Protein AF-A0A497SIS1-F1 (afdb_monomer_lite)

Radius of gyration: 21.45 Å; chains: 1; bounding box: 79×30×39 Å

Structure (mmCIF, N/CA/C/O backbone):
data_AF-A0A497SIS1-F1
#
_entry.id   AF-A0A497SIS1-F1
#
loop_
_atom_site.group_PDB
_atom_site.id
_atom_site.type_symbol
_atom_site.label_atom_id
_atom_site.label_alt_id
_atom_site.label_comp_id
_atom_site.label_asym_id
_atom_site.label_entity_id
_atom_site.label_seq_id
_atom_site.pdbx_PDB_ins_code
_atom_site.Cartn_x
_atom_site.Cartn_y
_atom_site.Cartn_z
_atom_site.occupancy
_atom_site.B_iso_or_equiv
_atom_site.auth_seq_id
_atom_site.auth_comp_id
_atom_site.auth_asym_id
_atom_site.auth_atom_id
_atom_site.pdbx_PDB_model_num
ATOM 1 N N . MET A 1 1 ? -6.481 -6.861 26.900 1.00 57.03 1 MET A N 1
ATOM 2 C CA . MET A 1 1 ? -5.282 -6.382 26.175 1.00 57.03 1 MET A CA 1
ATOM 3 C C . MET A 1 1 ? -5.583 -5.001 25.619 1.00 57.03 1 MET A C 1
ATOM 5 O O . MET A 1 1 ? -6.682 -4.849 25.091 1.00 57.03 1 MET A O 1
ATOM 9 N N . PRO A 1 2 ? -4.686 -4.013 25.767 1.00 58.38 2 PRO A N 1
ATOM 10 C CA . PRO A 1 2 ? -4.895 -2.688 25.192 1.00 58.38 2 PRO A CA 1
ATOM 11 C C . PRO A 1 2 ? -4.953 -2.780 23.661 1.00 58.38 2 PRO A C 1
ATOM 13 O O . PRO A 1 2 ? -4.150 -3.482 23.048 1.00 58.38 2 PRO A O 1
ATOM 16 N N . LEU A 1 3 ? -5.937 -2.105 23.066 1.00 70.81 3 LEU A N 1
ATOM 17 C CA . LEU A 1 3 ? -6.076 -1.963 21.621 1.00 70.81 3 LEU A CA 1
ATOM 18 C C . LEU A 1 3 ? -5.189 -0.798 21.174 1.00 70.81 3 LEU A C 1
ATOM 20 O O . LEU A 1 3 ? -5.267 0.290 21.743 1.00 70.81 3 LEU A O 1
ATOM 24 N N . TYR A 1 4 ? -4.348 -1.015 20.169 1.00 77.62 4 TYR A N 1
ATOM 25 C CA . TYR A 1 4 ? -3.664 0.072 19.491 1.00 77.62 4 TYR A CA 1
ATOM 26 C C . TYR A 1 4 ? -4.664 0.848 18.640 1.00 77.62 4 TYR A C 1
ATOM 28 O O . TYR A 1 4 ? -5.379 0.275 17.816 1.00 77.62 4 TYR A O 1
ATOM 36 N N . ILE A 1 5 ? -4.686 2.157 18.848 1.00 81.69 5 ILE A N 1
ATOM 37 C CA . ILE A 1 5 ? -5.508 3.100 18.100 1.00 81.69 5 ILE A CA 1
ATOM 38 C C . ILE A 1 5 ? -4.542 4.121 17.505 1.00 81.69 5 ILE A C 1
ATOM 40 O O . ILE A 1 5 ? -3.757 4.740 18.229 1.00 81.69 5 ILE A O 1
ATOM 44 N N . LEU A 1 6 ? -4.576 4.282 16.184 1.00 84.00 6 LEU A N 1
ATOM 45 C CA . LEU A 1 6 ? -3.836 5.330 15.498 1.00 84.00 6 LEU A CA 1
ATOM 46 C C . LEU A 1 6 ? -4.294 6.688 16.028 1.00 84.00 6 LEU A C 1
ATOM 48 O O . LEU A 1 6 ? -5.481 6.951 16.209 1.00 84.00 6 LEU A O 1
ATOM 52 N N . ASN A 1 7 ? -3.341 7.590 16.231 1.00 91.50 7 ASN A N 1
ATOM 53 C CA . ASN A 1 7 ? -3.658 8.964 16.593 1.00 91.50 7 ASN A CA 1
ATOM 54 C C . ASN A 1 7 ? -4.516 9.630 15.494 1.00 91.50 7 ASN A C 1
ATOM 56 O O . ASN A 1 7 ? -4.227 9.473 14.306 1.00 91.50 7 ASN A O 1
ATOM 60 N N . GLU A 1 8 ? -5.517 10.431 15.870 1.00 90.88 8 GLU A N 1
ATOM 61 C CA . GLU A 1 8 ? -6.417 11.103 14.915 1.00 90.88 8 GLU A CA 1
ATOM 62 C C . GLU A 1 8 ? -5.698 11.996 13.891 1.00 90.88 8 GLU A C 1
ATOM 64 O O . GLU A 1 8 ? -6.135 12.095 12.742 1.00 90.88 8 GLU A O 1
ATOM 69 N N . LYS A 1 9 ? -4.556 12.601 14.243 1.00 92.50 9 LYS A N 1
ATOM 70 C CA . LYS A 1 9 ? -3.734 13.352 13.279 1.00 92.50 9 LYS A CA 1
ATOM 71 C C . LYS A 1 9 ? -3.211 12.446 12.162 1.00 92.50 9 LYS A C 1
ATOM 73 O O . LYS A 1 9 ? -3.227 12.838 10.998 1.00 92.50 9 LYS A O 1
ATOM 78 N N . ILE A 1 10 ? -2.793 11.226 12.507 1.00 91.00 10 ILE A N 1
ATOM 79 C CA . ILE A 1 10 ? -2.317 10.228 11.541 1.00 91.00 10 ILE A CA 1
ATOM 80 C C . ILE A 1 10 ? -3.486 9.746 10.682 1.00 91.00 10 ILE A C 1
ATOM 82 O O . ILE A 1 10 ? -3.363 9.735 9.460 1.00 91.00 10 ILE A O 1
ATOM 86 N N . LYS A 1 11 ? -4.640 9.432 11.290 1.00 92.19 11 LYS A N 1
ATOM 87 C CA . LYS A 1 11 ? -5.844 9.043 10.535 1.00 92.19 11 LYS A CA 1
ATOM 88 C C . LYS A 1 11 ? -6.252 10.114 9.531 1.00 92.19 11 LYS A C 1
ATOM 90 O O . LYS A 1 11 ? -6.522 9.807 8.378 1.00 92.19 11 LYS A O 1
ATOM 95 N N . THR A 1 12 ? -6.241 11.377 9.947 1.00 94.12 12 THR A N 1
ATOM 96 C CA . THR A 1 12 ? -6.551 12.508 9.064 1.00 94.12 12 THR A CA 1
ATOM 97 C C . THR A 1 12 ? -5.574 12.579 7.891 1.00 94.12 12 THR A C 1
ATOM 99 O O . THR A 1 12 ? -6.006 12.699 6.748 1.00 94.12 12 THR A O 1
ATOM 102 N N . GLY A 1 13 ? -4.270 12.432 8.145 1.00 95.00 13 GLY A N 1
ATOM 103 C CA . GLY A 1 13 ? -3.258 12.389 7.087 1.00 95.00 13 GLY A CA 1
ATOM 104 C C . GLY A 1 13 ? -3.459 11.231 6.102 1.00 95.00 13 GLY A C 1
ATOM 105 O O . GLY A 1 13 ? -3.366 11.435 4.893 1.00 95.00 13 GLY A O 1
ATOM 106 N N . LEU A 1 14 ? -3.799 10.038 6.598 1.00 95.31 14 LEU A N 1
ATOM 107 C CA . LEU A 1 14 ? -4.077 8.864 5.765 1.00 95.31 14 LEU A CA 1
ATOM 108 C C . LEU A 1 14 ? -5.328 9.051 4.901 1.00 95.31 14 LEU A C 1
ATOM 110 O O . LEU A 1 14 ? -5.283 8.753 3.710 1.00 95.31 14 LEU A O 1
ATOM 114 N N . ARG A 1 15 ? -6.405 9.621 5.458 1.00 95.31 15 ARG A N 1
ATOM 115 C CA . ARG A 1 15 ? -7.629 9.956 4.708 1.00 95.31 15 ARG A CA 1
ATOM 116 C C . ARG A 1 15 ? -7.350 10.947 3.583 1.00 95.31 15 ARG A C 1
ATOM 118 O O . ARG A 1 15 ? -7.830 10.757 2.469 1.00 95.31 15 ARG A O 1
ATOM 125 N N . LEU A 1 16 ? -6.559 11.986 3.859 1.00 95.81 16 LEU A N 1
ATOM 126 C CA . LEU A 1 16 ? -6.157 12.969 2.849 1.00 95.81 16 LEU A CA 1
ATOM 127 C C . LEU A 1 16 ? -5.334 12.314 1.739 1.00 95.81 16 LEU A C 1
ATOM 129 O O . LEU A 1 16 ? -5.653 12.477 0.565 1.00 95.81 16 LEU A O 1
ATOM 133 N N . LEU A 1 17 ? -4.325 11.516 2.098 1.00 95.06 17 LEU A N 1
ATOM 134 C CA . LEU A 1 17 ? -3.514 10.791 1.122 1.00 95.06 17 LEU A CA 1
ATOM 135 C C . LEU A 1 17 ? -4.365 9.835 0.274 1.00 95.06 17 LEU A C 1
ATOM 137 O O . LEU A 1 17 ? -4.189 9.765 -0.944 1.00 95.06 17 LEU A O 1
ATOM 141 N N . GLN A 1 18 ? -5.309 9.127 0.894 1.00 95.50 18 GLN A N 1
ATOM 142 C CA . GLN A 1 18 ? -6.228 8.226 0.208 1.00 95.50 18 GLN A CA 1
ATOM 143 C C . GLN A 1 18 ? -7.129 8.970 -0.788 1.00 95.50 18 GLN A C 1
ATOM 145 O O . GLN A 1 18 ? -7.297 8.506 -1.922 1.00 95.50 18 GLN A O 1
ATOM 150 N N . ALA A 1 19 ? -7.637 10.144 -0.405 1.00 94.31 19 ALA A N 1
ATOM 151 C CA . ALA A 1 19 ? -8.436 11.005 -1.269 1.00 94.31 19 ALA A CA 1
ATOM 152 C C . ALA A 1 19 ? -7.627 11.572 -2.449 1.00 94.31 19 ALA A C 1
ATOM 154 O O . ALA A 1 19 ? -8.092 11.524 -3.587 1.00 94.31 19 ALA A O 1
ATOM 155 N N . GLU A 1 20 ? -6.404 12.057 -2.219 1.00 95.00 20 GLU A N 1
ATOM 156 C CA . GLU A 1 20 ? -5.528 12.536 -3.300 1.00 95.00 20 GLU A CA 1
ATOM 157 C C . GLU A 1 20 ? -5.145 11.404 -4.261 1.00 95.00 20 GLU A C 1
ATOM 159 O O . GLU A 1 20 ? -5.198 11.560 -5.481 1.00 95.00 20 GLU A O 1
ATOM 164 N N . THR A 1 21 ? -4.865 10.215 -3.727 1.00 93.50 21 THR A N 1
ATOM 165 C CA . THR A 1 21 ? -4.578 9.027 -4.543 1.00 93.50 21 THR A CA 1
ATOM 166 C C . THR A 1 21 ? -5.773 8.656 -5.425 1.00 93.50 21 THR A C 1
ATOM 168 O O . THR A 1 21 ? -5.597 8.324 -6.598 1.00 93.50 21 THR A O 1
ATOM 171 N N . HIS A 1 22 ? -7.000 8.748 -4.902 1.00 91.94 22 HIS A N 1
ATOM 172 C CA . HIS A 1 22 ? -8.209 8.508 -5.690 1.00 91.94 22 HIS A CA 1
ATOM 173 C C . HIS A 1 22 ? -8.329 9.481 -6.873 1.00 91.94 22 HIS A C 1
ATOM 175 O O . HIS A 1 22 ? -8.680 9.054 -7.972 1.00 91.94 22 HIS A O 1
ATOM 181 N N . LYS A 1 23 ? -7.971 10.760 -6.697 1.00 91.62 23 LYS A N 1
ATOM 182 C CA . LYS A 1 23 ? -7.978 11.749 -7.791 1.00 91.62 23 LYS A CA 1
ATOM 183 C C . LYS A 1 23 ? -6.964 11.410 -8.886 1.00 91.62 23 LYS A C 1
ATOM 185 O O . LYS A 1 23 ? -7.287 11.530 -10.066 1.00 91.62 23 LYS A O 1
ATOM 190 N N . ILE A 1 24 ? -5.761 10.980 -8.499 1.00 88.62 24 ILE A N 1
ATOM 191 C CA . ILE A 1 24 ? -4.659 10.682 -9.429 1.00 88.62 24 ILE A CA 1
ATOM 192 C C . ILE A 1 24 ? -4.951 9.419 -10.244 1.00 88.62 24 ILE A C 1
ATOM 194 O O . ILE A 1 24 ? -4.877 9.433 -11.471 1.00 88.62 24 ILE A O 1
ATOM 198 N N . TYR A 1 25 ? -5.288 8.320 -9.571 1.00 85.88 25 TYR A N 1
ATOM 199 C CA . TYR A 1 25 ? -5.401 7.014 -10.226 1.00 85.88 25 TYR A CA 1
ATOM 200 C C . TYR A 1 25 ? -6.792 6.725 -10.782 1.00 85.88 25 TYR A C 1
ATOM 202 O O . TYR A 1 25 ? -6.912 5.865 -11.663 1.00 85.88 25 TYR A O 1
ATOM 210 N N . ARG A 1 26 ? -7.805 7.461 -10.295 1.00 82.50 26 ARG A N 1
ATOM 211 C CA . ARG A 1 26 ? -9.239 7.165 -10.420 1.00 82.50 26 ARG A CA 1
ATOM 212 C C . ARG A 1 26 ? -9.569 5.777 -9.861 1.00 82.50 26 ARG A C 1
ATOM 214 O O . ARG A 1 26 ? -8.701 4.917 -9.711 1.00 82.50 26 ARG A O 1
ATOM 221 N N . THR A 1 27 ? -10.826 5.543 -9.498 1.00 74.38 27 THR A N 1
ATOM 222 C CA . THR A 1 27 ? -11.227 4.179 -9.129 1.00 74.38 27 THR A CA 1
ATOM 223 C C . THR A 1 27 ? -11.245 3.320 -10.383 1.00 74.38 27 THR A C 1
ATOM 225 O O . THR A 1 27 ? -11.915 3.652 -11.359 1.00 74.38 27 THR A O 1
ATOM 228 N N . ARG A 1 28 ? -10.483 2.229 -10.338 1.00 81.88 28 ARG A N 1
ATOM 229 C CA . ARG A 1 28 ? -10.494 1.153 -11.328 1.00 81.88 28 ARG A CA 1
ATOM 230 C C . ARG A 1 28 ? -11.113 -0.083 -10.696 1.00 81.88 28 ARG A C 1
ATOM 232 O O . ARG A 1 28 ? -11.272 -0.154 -9.477 1.00 81.88 28 ARG A O 1
ATOM 239 N N . GLU A 1 29 ? -11.410 -1.074 -11.523 1.00 91.31 29 GLU A N 1
ATOM 240 C CA . GLU A 1 29 ? -11.820 -2.383 -11.029 1.00 91.31 29 GLU A CA 1
ATOM 241 C C . GLU A 1 29 ? -10.736 -2.969 -10.102 1.00 91.31 29 GLU A C 1
ATOM 243 O O . GLU A 1 29 ? -9.548 -2.921 -10.446 1.00 91.31 29 GLU A O 1
ATOM 248 N N . PRO A 1 30 ? -11.095 -3.576 -8.954 1.00 92.19 30 PRO A N 1
ATOM 249 C CA . PRO A 1 30 ? -10.127 -4.091 -7.982 1.00 92.19 30 PRO A CA 1
ATOM 250 C C . PRO A 1 30 ? -9.039 -4.987 -8.578 1.00 92.19 30 PRO A C 1
ATOM 252 O O . PRO A 1 30 ? -7.869 -4.892 -8.204 1.00 92.19 30 PRO A O 1
ATOM 255 N N . ARG A 1 31 ? -9.407 -5.845 -9.538 1.00 93.25 31 ARG A N 1
ATOM 256 C CA . ARG A 1 31 ? -8.457 -6.738 -10.220 1.00 93.25 31 ARG A CA 1
ATOM 257 C C . ARG A 1 31 ? -7.427 -5.975 -11.048 1.00 93.25 31 ARG A C 1
ATOM 259 O O . ARG A 1 31 ? -6.272 -6.390 -11.108 1.00 93.25 31 ARG A O 1
ATOM 266 N N . GLU A 1 32 ? -7.828 -4.877 -11.677 1.00 92.25 32 GLU A N 1
ATOM 267 C CA . GLU A 1 32 ? -6.926 -4.033 -12.455 1.00 92.25 32 GLU A CA 1
ATOM 268 C C . GLU A 1 32 ? -5.964 -3.280 -11.530 1.00 92.25 32 GLU A C 1
ATOM 270 O O . GLU A 1 32 ? -4.751 -3.328 -11.737 1.00 92.25 32 GLU A O 1
ATOM 275 N N . SER A 1 33 ? -6.483 -2.680 -10.454 1.00 91.12 33 SER A N 1
ATOM 276 C CA . SER A 1 33 ? -5.672 -2.021 -9.422 1.00 91.12 33 SER A CA 1
ATOM 277 C C . SER A 1 33 ? -4.642 -2.976 -8.810 1.00 91.12 33 SER A C 1
ATOM 279 O O . SER A 1 33 ? -3.474 -2.617 -8.651 1.00 91.12 33 SER A O 1
ATOM 281 N N . PHE A 1 34 ? -5.038 -4.224 -8.536 1.00 93.94 34 PHE A N 1
ATOM 282 C CA . PHE A 1 34 ? -4.130 -5.260 -8.042 1.00 93.94 34 PHE A CA 1
ATOM 283 C C . PHE A 1 34 ? -3.038 -5.612 -9.058 1.00 93.94 34 PHE A C 1
ATOM 285 O O . PHE A 1 34 ? -1.863 -5.692 -8.695 1.00 93.94 34 PHE A O 1
ATOM 292 N N . LYS A 1 35 ? -3.398 -5.783 -10.337 1.00 94.88 35 LYS A N 1
ATOM 293 C CA . LYS A 1 35 ? -2.423 -6.054 -11.401 1.00 94.88 35 LYS A CA 1
ATOM 294 C C . LYS A 1 35 ? -1.373 -4.943 -11.482 1.00 94.88 35 LYS A C 1
ATOM 296 O O . LYS A 1 35 ? -0.191 -5.244 -11.564 1.00 94.88 35 LYS A O 1
ATOM 301 N N . MET A 1 36 ? -1.789 -3.682 -11.378 1.00 92.38 36 MET A N 1
ATOM 302 C CA . MET A 1 36 ? -0.870 -2.540 -11.399 1.00 92.38 36 MET A CA 1
ATOM 303 C C . MET A 1 36 ? 0.079 -2.509 -10.201 1.00 92.38 36 MET A C 1
ATOM 305 O O . MET A 1 36 ? 1.260 -2.233 -10.383 1.00 92.38 36 MET A O 1
ATOM 309 N N . ALA A 1 37 ? -0.407 -2.819 -8.995 1.00 93.44 37 ALA A N 1
ATOM 310 C CA . ALA A 1 37 ? 0.457 -2.952 -7.821 1.00 93.44 37 ALA A CA 1
ATOM 311 C C . ALA A 1 37 ? 1.496 -4.069 -8.016 1.00 93.44 37 ALA A C 1
ATOM 313 O O . ALA A 1 37 ? 2.677 -3.876 -7.748 1.00 93.44 37 ALA A O 1
ATOM 314 N N . ARG A 1 38 ? 1.072 -5.221 -8.548 1.00 95.38 38 ARG A N 1
ATOM 315 C CA . ARG A 1 38 ? 1.963 -6.352 -8.836 1.00 95.38 38 ARG A CA 1
ATOM 316 C C . ARG A 1 38 ? 3.016 -6.012 -9.891 1.00 95.38 38 ARG A C 1
ATOM 318 O O . ARG A 1 38 ? 4.180 -6.355 -9.716 1.00 95.38 38 ARG A O 1
ATOM 325 N N . ASP A 1 39 ? 2.619 -5.356 -10.974 1.00 95.19 39 ASP A N 1
ATOM 326 C CA . ASP A 1 39 ? 3.545 -4.970 -12.038 1.00 95.19 39 ASP A CA 1
ATOM 327 C C . ASP A 1 39 ? 4.578 -3.946 -11.511 1.00 95.19 39 ASP A C 1
ATOM 329 O O . ASP A 1 39 ? 5.740 -3.974 -11.913 1.00 95.19 39 ASP A O 1
ATOM 333 N N . GLU A 1 40 ? 4.196 -3.094 -10.551 1.00 95.69 40 GLU A N 1
ATOM 334 C CA . GLU A 1 40 ? 5.121 -2.183 -9.865 1.00 95.69 40 GLU A CA 1
ATOM 335 C C . GLU A 1 40 ? 6.121 -2.915 -8.955 1.00 95.69 40 GLU A C 1
ATOM 337 O O . GLU A 1 40 ? 7.290 -2.532 -8.913 1.00 95.69 40 GLU A O 1
ATOM 342 N N . CYS A 1 41 ? 5.717 -4.010 -8.297 1.00 95.25 41 CYS A N 1
ATOM 343 C CA . CYS A 1 41 ? 6.651 -4.866 -7.555 1.00 95.25 41 CYS A CA 1
ATOM 344 C C . CYS A 1 41 ? 7.772 -5.406 -8.456 1.00 95.25 41 CYS A C 1
ATOM 346 O O . CYS A 1 41 ? 8.929 -5.390 -8.048 1.00 95.25 41 CYS A O 1
ATOM 348 N N . GLY A 1 42 ? 7.453 -5.822 -9.687 1.00 95.50 42 GLY A N 1
ATOM 349 C CA . GLY A 1 42 ? 8.466 -6.299 -10.638 1.00 95.50 42 GLY A CA 1
ATOM 350 C C . GLY A 1 42 ? 9.458 -5.207 -11.057 1.00 95.50 42 GLY A C 1
ATOM 351 O O . GLY A 1 42 ? 10.648 -5.464 -11.212 1.00 95.50 42 GLY A O 1
ATOM 352 N N . LYS A 1 43 ? 9.004 -3.951 -11.182 1.00 95.44 43 LYS A N 1
ATOM 353 C CA . LYS A 1 43 ? 9.909 -2.817 -11.447 1.00 95.44 43 LYS A CA 1
ATOM 354 C C . LYS A 1 43 ? 10.802 -2.501 -10.251 1.00 95.44 43 LYS A C 1
ATOM 356 O O . LYS A 1 43 ? 11.953 -2.112 -10.437 1.00 95.44 43 LYS A O 1
ATOM 361 N N . LEU A 1 44 ? 10.267 -2.643 -9.039 1.00 95.94 44 LEU A N 1
ATOM 362 C CA . LEU A 1 44 ? 11.028 -2.462 -7.810 1.00 95.94 44 LEU A CA 1
ATOM 363 C C . LEU A 1 44 ? 12.127 -3.525 -7.678 1.00 95.94 44 LEU A C 1
ATOM 365 O O . LEU A 1 44 ? 13.252 -3.169 -7.346 1.00 95.94 44 LEU A O 1
ATOM 369 N N . GLU A 1 45 ? 11.822 -4.787 -7.985 1.00 95.06 45 GLU A N 1
ATOM 370 C CA . GLU A 1 45 ? 12.796 -5.889 -8.029 1.00 95.06 45 GLU A CA 1
ATOM 371 C C . GLU A 1 45 ? 13.937 -5.578 -9.005 1.00 95.06 45 GLU A C 1
ATOM 373 O O . GLU A 1 45 ? 15.092 -5.496 -8.599 1.00 95.06 45 GLU A O 1
ATOM 378 N N . HIS A 1 46 ? 13.605 -5.214 -10.245 1.00 94.12 46 HIS A N 1
ATOM 379 C CA . HIS A 1 46 ? 14.605 -4.815 -11.237 1.00 94.12 46 HIS A CA 1
ATOM 380 C C . HIS A 1 46 ? 15.447 -3.601 -10.791 1.00 94.12 46 HIS A C 1
ATOM 382 O O . HIS A 1 46 ? 16.619 -3.474 -11.140 1.00 94.12 46 HIS A O 1
ATOM 388 N N . ALA A 1 47 ? 14.871 -2.666 -10.029 1.00 93.44 47 ALA A N 1
ATOM 389 C CA . ALA A 1 47 ? 15.616 -1.524 -9.505 1.00 93.44 47 ALA A CA 1
ATOM 390 C C . ALA A 1 47 ? 16.587 -1.908 -8.376 1.00 93.44 47 ALA A C 1
ATOM 392 O O . ALA A 1 47 ? 17.620 -1.247 -8.226 1.00 93.44 47 ALA A O 1
ATOM 393 N N . PHE A 1 48 ? 16.273 -2.951 -7.600 1.00 91.56 48 PHE A N 1
ATOM 394 C CA . PHE A 1 48 ? 17.209 -3.548 -6.649 1.00 91.56 48 PHE A CA 1
ATOM 395 C C . PHE A 1 48 ? 18.360 -4.249 -7.366 1.00 91.56 48 PHE A C 1
ATOM 397 O O . PHE A 1 48 ? 19.508 -4.012 -6.992 1.00 91.56 48 PHE A O 1
ATOM 404 N N . ASP A 1 49 ? 18.075 -5.009 -8.425 1.00 93.25 49 ASP A N 1
ATOM 405 C CA . ASP A 1 49 ? 19.103 -5.695 -9.221 1.00 93.25 49 ASP A CA 1
ATOM 406 C C . ASP A 1 49 ? 20.100 -4.710 -9.856 1.00 93.25 49 ASP A C 1
ATOM 408 O O . ASP A 1 49 ? 21.301 -4.965 -9.912 1.00 93.25 49 ASP A O 1
ATOM 412 N N . GLU A 1 50 ? 19.624 -3.535 -10.274 1.00 91.69 50 GLU A N 1
ATOM 413 C CA . GLU A 1 50 ? 20.463 -2.446 -10.794 1.00 91.69 50 GLU A CA 1
ATOM 414 C C . GLU A 1 50 ? 21.201 -1.638 -9.707 1.00 91.69 50 GLU A C 1
ATOM 416 O O . GLU A 1 50 ? 21.954 -0.717 -10.032 1.00 91.69 50 GLU A O 1
ATOM 421 N N . ASN A 1 51 ? 20.939 -1.894 -8.420 1.00 90.50 51 ASN A N 1
ATOM 422 C CA . ASN A 1 51 ? 21.377 -1.067 -7.288 1.00 90.50 51 ASN A CA 1
ATOM 423 C C . ASN A 1 51 ? 21.050 0.440 -7.462 1.00 90.50 51 ASN A C 1
ATOM 425 O O . ASN A 1 51 ? 21.769 1.336 -7.004 1.00 90.50 51 ASN A O 1
ATOM 429 N N . ASN A 1 52 ? 19.941 0.753 -8.142 1.00 90.56 52 ASN A N 1
ATOM 430 C CA . ASN A 1 52 ? 19.583 2.120 -8.505 1.00 90.56 52 ASN A CA 1
ATOM 431 C C . ASN A 1 52 ? 18.676 2.756 -7.444 1.00 90.56 52 ASN A C 1
ATOM 433 O O . ASN A 1 52 ? 17.447 2.682 -7.504 1.00 90.56 52 ASN A O 1
ATOM 437 N N . ARG A 1 53 ? 19.281 3.452 -6.476 1.00 87.44 53 ARG A N 1
ATOM 438 C CA . ARG A 1 53 ? 18.570 4.065 -5.333 1.00 87.44 53 ARG A CA 1
ATOM 4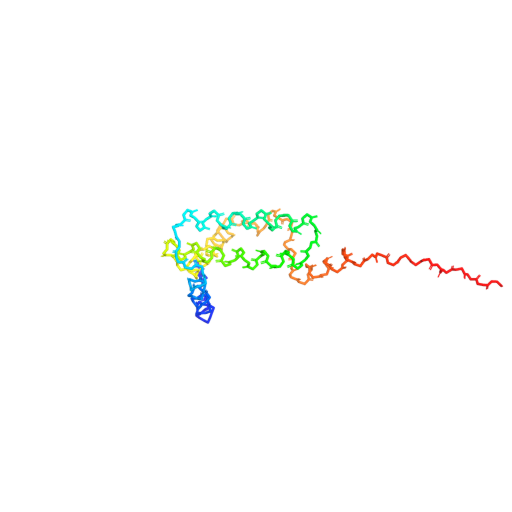39 C C . ARG A 1 53 ? 17.439 5.006 -5.721 1.00 87.44 53 ARG A C 1
ATOM 441 O O . ARG A 1 53 ? 16.401 5.020 -5.059 1.00 87.44 53 ARG A O 1
ATOM 448 N N . THR A 1 54 ? 17.633 5.802 -6.767 1.00 90.19 54 THR A N 1
ATOM 449 C CA . THR A 1 54 ? 16.614 6.748 -7.232 1.00 90.19 54 THR A CA 1
ATOM 450 C C . THR A 1 54 ? 15.394 5.995 -7.751 1.00 90.19 54 THR A C 1
ATOM 452 O O . THR A 1 54 ? 14.267 6.339 -7.389 1.00 90.19 54 THR A O 1
ATOM 455 N N . ARG A 1 55 ? 15.612 4.922 -8.521 1.00 90.62 55 ARG A N 1
ATOM 456 C CA . ARG A 1 55 ? 14.531 4.058 -9.009 1.00 90.62 55 ARG A CA 1
ATOM 457 C C . ARG A 1 55 ? 13.866 3.280 -7.882 1.00 90.62 55 ARG A C 1
ATOM 459 O O . ARG A 1 55 ? 12.645 3.296 -7.811 1.00 90.62 55 ARG A O 1
ATOM 466 N N . ILE A 1 56 ? 14.632 2.697 -6.957 1.00 93.19 56 ILE A N 1
ATOM 467 C CA . ILE A 1 56 ? 14.091 2.003 -5.774 1.00 93.19 56 ILE A CA 1
ATOM 468 C C . ILE A 1 56 ? 13.151 2.934 -5.001 1.00 93.19 56 ILE A C 1
ATOM 470 O O . ILE A 1 56 ? 12.013 2.575 -4.708 1.00 93.19 56 ILE A O 1
ATOM 474 N N . LYS A 1 57 ? 13.592 4.166 -4.715 1.00 93.12 57 LYS A N 1
ATOM 475 C CA . LYS A 1 57 ? 12.765 5.158 -4.016 1.00 93.12 57 LYS A CA 1
ATOM 476 C C . LYS A 1 57 ? 11.498 5.507 -4.803 1.00 93.12 57 LYS A C 1
ATOM 478 O O . LYS A 1 57 ? 10.432 5.613 -4.200 1.00 93.12 57 LYS A O 1
ATOM 483 N N . GLY A 1 58 ? 11.613 5.692 -6.119 1.00 93.44 58 GLY A N 1
ATOM 484 C CA . GLY A 1 58 ? 10.476 5.977 -6.995 1.00 93.44 58 GLY A CA 1
ATOM 485 C C . GLY A 1 58 ? 9.441 4.852 -6.988 1.00 93.44 58 GLY A C 1
ATOM 486 O O . GLY A 1 58 ? 8.270 5.101 -6.718 1.00 93.44 58 GLY A O 1
ATOM 487 N N . HIS A 1 59 ? 9.888 3.613 -7.189 1.00 95.88 59 HIS A N 1
ATOM 488 C CA . HIS A 1 59 ? 9.020 2.437 -7.232 1.00 95.88 59 HIS A CA 1
ATOM 489 C C . HIS A 1 59 ? 8.403 2.108 -5.863 1.00 95.88 59 HIS A C 1
ATOM 491 O O . HIS A 1 59 ? 7.243 1.715 -5.802 1.00 95.88 59 HIS A O 1
ATOM 497 N N . LEU A 1 60 ? 9.105 2.348 -4.747 1.00 95.00 60 LEU A N 1
ATOM 498 C CA . LEU A 1 60 ? 8.510 2.244 -3.406 1.00 95.00 60 LEU A CA 1
ATOM 499 C C . LEU A 1 60 ? 7.366 3.245 -3.203 1.00 95.00 60 LEU A C 1
ATOM 501 O O . LEU A 1 60 ? 6.322 2.887 -2.659 1.00 95.00 60 LEU A O 1
ATOM 505 N N . ALA A 1 61 ? 7.553 4.497 -3.631 1.00 93.62 61 ALA A N 1
ATOM 506 C CA . ALA A 1 61 ? 6.515 5.517 -3.523 1.00 93.62 61 ALA A CA 1
ATOM 507 C C . ALA A 1 61 ? 5.303 5.177 -4.403 1.00 93.62 61 ALA A C 1
ATOM 509 O O . ALA A 1 61 ? 4.166 5.240 -3.936 1.00 93.62 61 ALA A O 1
ATOM 510 N N . GLU A 1 62 ? 5.547 4.760 -5.645 1.00 95.19 62 GLU A N 1
ATOM 511 C CA . GLU A 1 62 ? 4.500 4.327 -6.568 1.00 95.19 62 GLU A CA 1
ATOM 512 C C . GLU A 1 62 ? 3.731 3.131 -6.001 1.00 95.19 62 GLU A C 1
ATOM 514 O O . GLU A 1 62 ? 2.504 3.154 -5.949 1.00 95.19 62 GLU A O 1
ATOM 519 N N . LEU A 1 63 ? 4.430 2.121 -5.479 1.00 95.44 63 LEU A N 1
ATOM 520 C CA . LEU A 1 63 ? 3.813 0.932 -4.902 1.00 95.44 63 LEU A CA 1
ATOM 521 C C . LEU A 1 63 ? 2.909 1.268 -3.703 1.00 95.44 63 LEU A C 1
ATOM 523 O O . LEU A 1 63 ? 1.801 0.735 -3.602 1.00 95.44 63 LEU A O 1
ATOM 527 N N . LEU A 1 64 ? 3.323 2.199 -2.834 1.00 94.50 64 LEU A N 1
ATOM 528 C CA . LEU A 1 64 ? 2.473 2.708 -1.749 1.00 94.50 64 LEU A CA 1
ATOM 529 C C . LEU A 1 64 ? 1.180 3.327 -2.295 1.00 94.50 64 LEU A C 1
ATOM 531 O O . LEU A 1 64 ? 0.091 3.007 -1.815 1.00 94.50 64 LEU A O 1
ATOM 535 N N . LEU A 1 65 ? 1.277 4.164 -3.328 1.00 94.38 65 LEU A N 1
ATOM 536 C CA . LEU A 1 65 ? 0.107 4.770 -3.965 1.00 94.38 65 LEU A CA 1
ATOM 537 C C . LEU A 1 65 ? -0.784 3.724 -4.649 1.00 94.38 65 LEU A C 1
ATOM 539 O O . LEU A 1 65 ? -2.010 3.821 -4.573 1.00 94.38 65 LEU A O 1
ATOM 543 N N . ARG A 1 66 ? -0.206 2.683 -5.260 1.00 94.25 66 ARG A N 1
ATOM 544 C CA . ARG A 1 66 ? -0.967 1.575 -5.860 1.00 94.25 66 ARG A CA 1
ATOM 545 C C . ARG A 1 66 ? -1.748 0.784 -4.819 1.00 94.25 66 ARG A C 1
ATOM 547 O O . ARG A 1 66 ? -2.914 0.476 -5.060 1.00 94.25 66 ARG A O 1
ATOM 554 N N . PHE A 1 67 ? -1.172 0.516 -3.648 1.00 93.94 67 PHE A N 1
ATOM 555 C CA . PHE A 1 67 ? -1.907 -0.133 -2.560 1.00 93.94 67 PHE A CA 1
ATOM 556 C C . PHE A 1 67 ? -3.047 0.736 -2.025 1.00 93.94 67 PHE A C 1
ATOM 558 O O . PHE A 1 67 ? -4.145 0.232 -1.792 1.00 93.94 67 PHE A O 1
ATOM 565 N N . ILE A 1 68 ? -2.837 2.045 -1.896 1.00 95.00 68 ILE A N 1
ATOM 566 C CA . ILE A 1 68 ? -3.897 2.978 -1.492 1.00 95.00 68 ILE A CA 1
ATOM 567 C C . ILE A 1 68 ? -5.004 3.047 -2.559 1.00 95.00 68 ILE A C 1
ATOM 569 O O . ILE A 1 68 ? -6.191 3.031 -2.234 1.00 95.00 68 ILE A O 1
ATOM 573 N N . SER A 1 69 ? -4.642 3.057 -3.844 1.00 94.12 69 SER A N 1
ATOM 574 C CA . SER A 1 69 ? -5.597 2.980 -4.957 1.00 94.12 69 SER A CA 1
ATOM 575 C C . SER A 1 69 ? -6.397 1.669 -4.941 1.00 94.12 69 SER A C 1
ATOM 577 O O . SER A 1 69 ? -7.610 1.678 -5.166 1.00 94.12 69 SER A O 1
ATOM 579 N N . LEU A 1 70 ? -5.762 0.546 -4.593 1.00 94.44 70 LEU A N 1
ATOM 580 C CA . LEU A 1 70 ? -6.455 -0.724 -4.390 1.00 94.44 70 LEU A CA 1
ATOM 581 C C . LEU A 1 70 ? -7.448 -0.644 -3.223 1.00 94.44 70 LEU A C 1
ATOM 583 O O . LEU A 1 70 ? -8.580 -1.090 -3.389 1.00 94.44 70 LEU A O 1
ATOM 587 N N . CYS A 1 71 ? -7.079 -0.010 -2.102 1.00 94.44 71 CYS A N 1
ATOM 588 C CA . CYS A 1 71 ? -7.990 0.228 -0.974 1.00 94.44 71 CYS A CA 1
ATOM 589 C C . CYS A 1 71 ? -9.235 1.018 -1.410 1.00 94.44 71 CYS A C 1
ATOM 591 O O . CYS A 1 71 ? -10.361 0.637 -1.094 1.00 94.44 71 CYS A O 1
ATOM 593 N N . ASN A 1 72 ? -9.042 2.063 -2.221 1.00 94.25 72 ASN A N 1
ATOM 594 C CA . ASN A 1 72 ? -10.147 2.815 -2.822 1.00 94.25 72 ASN A CA 1
ATOM 595 C C . ASN A 1 72 ? -11.036 1.942 -3.717 1.00 94.25 72 ASN A C 1
ATOM 597 O O . ASN A 1 72 ? -12.253 2.092 -3.702 1.00 94.25 72 ASN A O 1
ATOM 601 N N . SER A 1 73 ? -10.437 1.027 -4.480 1.00 94.06 73 SER A N 1
ATOM 602 C CA . SER A 1 73 ? -11.164 0.159 -5.415 1.00 94.06 73 SER A CA 1
ATOM 603 C C . SER A 1 73 ? -12.045 -0.866 -4.695 1.00 94.06 73 SER A C 1
ATOM 605 O O . SER A 1 73 ? -13.114 -1.206 -5.189 1.00 94.06 73 SER A O 1
ATOM 607 N N . ILE A 1 74 ? -11.621 -1.341 -3.520 1.00 93.31 74 ILE A N 1
ATOM 608 C CA . ILE A 1 74 ? -12.367 -2.318 -2.707 1.00 93.31 74 ILE A CA 1
ATOM 609 C C . ILE A 1 74 ? -13.244 -1.674 -1.622 1.00 93.31 74 ILE A C 1
ATOM 611 O O . ILE A 1 74 ? -13.908 -2.390 -0.878 1.00 93.31 74 ILE A O 1
ATOM 615 N N . GLY A 1 75 ? -13.257 -0.340 -1.519 1.00 92.75 75 GLY A N 1
ATOM 616 C CA . GLY A 1 75 ? -14.116 0.389 -0.582 1.00 92.75 75 GLY A CA 1
ATOM 617 C C . GLY A 1 75 ? -13.680 0.308 0.883 1.00 92.75 75 GLY A C 1
ATOM 618 O O . GLY A 1 75 ? -14.526 0.325 1.773 1.00 92.75 75 GLY A O 1
ATOM 619 N N . VAL A 1 76 ? -12.375 0.222 1.151 1.00 94.81 76 VAL A N 1
ATOM 620 C CA . VAL A 1 76 ? -11.824 0.149 2.517 1.00 94.81 76 VAL A CA 1
ATOM 621 C C . VAL A 1 76 ? -10.953 1.358 2.830 1.00 94.81 76 VAL A C 1
ATOM 623 O O . VAL A 1 76 ? -10.295 1.920 1.949 1.00 94.81 76 VAL A O 1
ATOM 626 N N . ARG A 1 77 ? -10.916 1.761 4.102 1.00 95.00 77 ARG A N 1
ATOM 627 C CA . ARG A 1 77 ? -10.059 2.864 4.546 1.00 95.00 77 ARG A CA 1
ATOM 628 C C . ARG A 1 77 ? -8.680 2.354 4.936 1.00 95.00 77 ARG A C 1
ATOM 630 O O . ARG A 1 77 ? -8.552 1.316 5.588 1.00 95.00 77 ARG A O 1
ATOM 637 N N . VAL A 1 78 ? -7.648 3.104 4.566 1.00 94.94 78 VAL A N 1
ATOM 638 C CA . VAL A 1 78 ? -6.253 2.734 4.842 1.00 94.94 78 VAL A CA 1
ATOM 639 C C . VAL A 1 78 ? -5.987 2.679 6.346 1.00 94.94 78 VAL A C 1
ATOM 641 O O . VAL A 1 78 ? -5.321 1.758 6.816 1.00 94.94 78 VAL A O 1
ATOM 644 N N . GLU A 1 79 ? -6.523 3.624 7.122 1.00 93.50 79 GLU A N 1
ATOM 645 C CA . GLU A 1 79 ? -6.327 3.642 8.572 1.00 93.50 79 GLU A CA 1
ATOM 646 C C . GLU A 1 79 ? -6.915 2.411 9.269 1.00 93.50 79 GLU A C 1
ATOM 648 O O . GLU A 1 79 ? -6.302 1.911 10.209 1.00 93.50 79 GLU A O 1
ATOM 653 N N . ASP A 1 80 ? -8.040 1.883 8.780 1.00 92.00 80 ASP A N 1
ATOM 654 C CA . ASP A 1 80 ? -8.705 0.734 9.397 1.00 92.00 80 ASP A CA 1
ATOM 655 C C . ASP A 1 80 ? -7.896 -0.549 9.145 1.00 92.00 80 ASP A C 1
ATOM 657 O O . ASP A 1 80 ? -7.704 -1.352 10.059 1.00 92.00 80 ASP A O 1
ATOM 661 N N . ILE A 1 81 ? -7.337 -0.705 7.935 1.00 92.44 81 ILE A N 1
ATOM 662 C CA . ILE A 1 81 ? -6.425 -1.814 7.603 1.00 92.44 81 ILE A CA 1
ATOM 663 C C . ILE A 1 81 ? -5.188 -1.781 8.501 1.00 92.44 81 ILE A C 1
ATOM 665 O O . ILE A 1 81 ? -4.765 -2.814 9.025 1.00 92.44 81 ILE A O 1
ATOM 669 N N . LEU A 1 82 ? -4.582 -0.601 8.658 1.00 91.50 82 LEU A N 1
ATOM 670 C CA . LEU A 1 82 ? -3.373 -0.452 9.461 1.00 91.50 82 LEU A CA 1
ATOM 671 C C . LEU A 1 82 ? -3.649 -0.738 10.941 1.00 91.50 82 LEU A C 1
ATOM 673 O O . LEU A 1 82 ? -2.882 -1.473 11.562 1.00 91.50 82 LEU A O 1
ATOM 677 N N . GLU A 1 83 ? -4.743 -0.213 11.500 1.00 88.81 83 GLU A N 1
ATOM 678 C CA . GLU A 1 83 ? -5.139 -0.498 12.884 1.00 88.81 83 GLU A CA 1
ATOM 679 C C . GLU A 1 83 ? -5.397 -1.985 13.112 1.00 88.81 83 GLU A C 1
ATOM 681 O O . GLU A 1 83 ? -4.856 -2.551 14.065 1.00 88.81 83 GLU A O 1
ATOM 686 N N . ASP A 1 84 ? -6.185 -2.634 12.252 1.00 88.12 84 ASP A N 1
ATOM 687 C CA . ASP A 1 84 ? -6.480 -4.061 12.386 1.00 88.12 84 ASP A CA 1
ATOM 688 C C . ASP A 1 84 ? -5.192 -4.891 12.324 1.00 88.12 84 ASP A C 1
ATOM 690 O O . ASP A 1 84 ? -4.922 -5.708 13.211 1.00 88.12 84 ASP A O 1
ATOM 694 N N . ARG A 1 85 ? -4.316 -4.613 11.349 1.00 87.56 85 ARG A N 1
ATOM 695 C CA . ARG A 1 85 ? -3.075 -5.373 11.191 1.00 87.56 85 ARG A CA 1
ATOM 696 C C . ARG A 1 85 ? -2.104 -5.1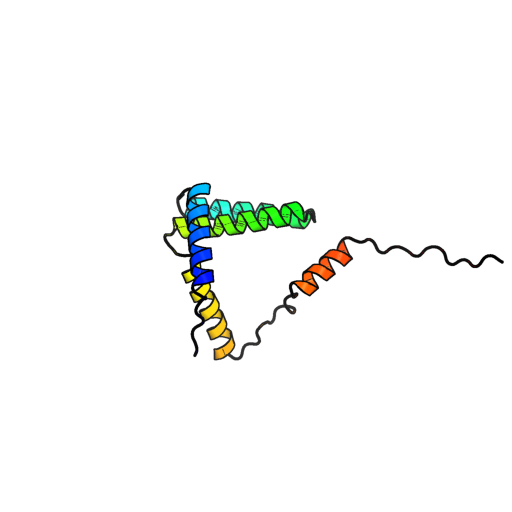78 12.355 1.00 87.56 85 ARG A C 1
ATOM 698 O O . ARG A 1 85 ? -1.513 -6.158 12.816 1.00 87.56 85 ARG A O 1
ATOM 705 N N . ILE A 1 86 ? -1.945 -3.953 12.858 1.00 85.69 86 ILE A N 1
ATOM 706 C CA . ILE A 1 86 ? -1.103 -3.677 14.033 1.0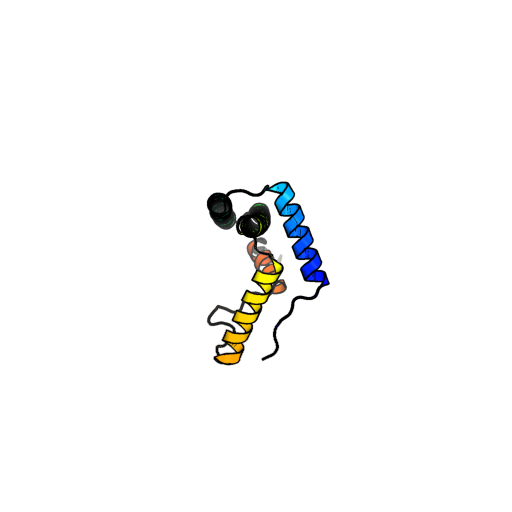0 85.69 86 ILE A CA 1
ATOM 707 C C . ILE A 1 86 ? -1.663 -4.402 15.260 1.00 85.69 86 ILE A C 1
ATOM 709 O O . ILE A 1 86 ? -0.917 -5.064 15.980 1.00 85.69 86 ILE A O 1
ATOM 713 N N . ASN A 1 87 ? -2.979 -4.350 15.471 1.00 83.50 87 ASN A N 1
ATOM 714 C CA . ASN A 1 87 ? -3.627 -5.034 16.585 1.00 83.50 87 ASN A CA 1
ATOM 715 C C . ASN A 1 87 ? -3.496 -6.559 16.506 1.00 83.50 87 ASN A C 1
ATOM 717 O O . ASN A 1 87 ? -3.270 -7.203 17.531 1.00 83.50 87 ASN A O 1
ATOM 721 N N . GLN A 1 88 ? -3.602 -7.151 15.314 1.00 83.19 88 GLN A N 1
ATOM 722 C CA . GLN A 1 88 ? -3.341 -8.578 15.107 1.00 83.19 88 GLN A CA 1
ATOM 723 C C . GLN A 1 88 ? -1.894 -8.944 15.446 1.00 83.19 88 GLN A C 1
ATOM 725 O O . GLN A 1 88 ? -1.664 -9.948 16.121 1.00 83.19 88 GLN A O 1
ATOM 730 N N . HIS A 1 89 ? -0.925 -8.118 15.035 1.00 80.31 89 HIS A N 1
ATOM 731 C CA . HIS A 1 89 ? 0.476 -8.319 15.399 1.00 80.31 89 HIS A CA 1
ATOM 732 C C . HIS A 1 89 ? 0.680 -8.245 16.916 1.00 80.31 89 HIS A C 1
ATOM 734 O O . HIS A 1 89 ? 1.218 -9.188 17.491 1.00 80.31 89 HIS A O 1
ATOM 740 N N . ILE A 1 90 ? 0.183 -7.197 17.580 1.00 76.38 90 ILE A N 1
ATOM 741 C CA . ILE A 1 90 ? 0.246 -7.058 19.045 1.00 76.38 90 ILE A CA 1
ATOM 742 C C . ILE A 1 90 ? -0.356 -8.293 19.721 1.00 76.38 90 ILE A C 1
ATOM 744 O O . ILE A 1 90 ? 0.277 -8.883 20.590 1.00 76.38 90 ILE A O 1
ATOM 748 N N . LYS A 1 91 ? -1.544 -8.740 19.299 1.00 75.12 91 LYS A N 1
ATOM 749 C CA . LYS A 1 91 ? -2.184 -9.935 19.867 1.00 75.12 91 LYS A CA 1
ATOM 750 C C . LYS A 1 91 ? -1.323 -11.185 19.698 1.00 75.12 91 LYS A C 1
ATOM 752 O O . LYS A 1 91 ? -1.144 -11.899 20.676 1.00 75.12 91 LYS A O 1
ATOM 757 N N . LYS A 1 92 ? -0.779 -11.439 18.504 1.00 70.44 92 LYS A N 1
ATOM 758 C CA . LYS A 1 92 ? 0.060 -12.617 18.231 1.00 70.44 92 LYS A CA 1
ATOM 759 C C . LYS A 1 92 ? 1.303 -12.642 19.127 1.00 70.44 92 LYS A C 1
ATOM 761 O O . LYS A 1 92 ? 1.581 -13.649 19.767 1.00 70.44 92 LYS A O 1
ATOM 766 N N . TYR A 1 93 ? 2.012 -11.520 19.233 1.00 66.50 93 TYR A N 1
ATOM 767 C CA . TYR A 1 93 ? 3.252 -11.459 20.012 1.00 66.50 93 TYR A CA 1
ATOM 768 C C . TYR A 1 93 ? 3.015 -11.406 21.528 1.00 66.50 93 TYR A C 1
ATOM 770 O O . TYR A 1 93 ? 3.756 -12.025 22.285 1.00 66.50 93 TYR A O 1
ATOM 778 N N . HIS A 1 94 ? 1.963 -10.725 21.995 1.00 62.50 94 HIS A N 1
ATOM 779 C CA . HIS A 1 94 ? 1.662 -10.654 23.428 1.00 62.50 94 HIS A CA 1
ATOM 780 C C . HIS A 1 94 ? 0.930 -11.885 23.975 1.00 62.50 94 HIS A C 1
ATOM 782 O O . HIS A 1 94 ? 1.012 -12.134 25.175 1.00 62.50 94 HIS A O 1
ATOM 788 N N . LYS A 1 95 ? 0.175 -12.626 23.152 1.00 57.09 95 LYS A N 1
ATOM 789 C CA . LYS A 1 95 ? -0.597 -13.794 23.608 1.00 57.09 95 LYS A CA 1
ATOM 790 C C . LYS A 1 95 ? 0.224 -15.080 23.568 1.00 57.09 95 LYS A C 1
ATOM 792 O O . LYS A 1 95 ? 0.107 -15.881 24.489 1.00 57.09 95 LYS A O 1
ATOM 797 N N . ASP A 1 96 ? 1.060 -15.251 22.547 1.00 55.72 96 ASP A N 1
ATOM 798 C CA . ASP A 1 96 ? 1.745 -16.525 22.309 1.00 55.72 96 ASP A CA 1
ATOM 799 C C . ASP A 1 96 ? 3.190 -16.535 22.840 1.00 55.72 96 ASP A C 1
ATOM 801 O O . ASP A 1 96 ? 3.898 -17.523 22.665 1.00 55.72 96 ASP A O 1
ATOM 805 N N . GLY A 1 97 ? 3.658 -15.436 23.456 1.00 53.62 97 GLY A N 1
ATOM 806 C CA . GLY A 1 97 ? 5.034 -15.303 23.963 1.00 53.62 97 GLY A CA 1
ATOM 807 C C . GLY A 1 97 ? 6.111 -15.436 22.879 1.00 53.62 97 GLY A C 1
ATOM 808 O O . GLY A 1 97 ? 7.298 -15.527 23.187 1.00 53.62 97 GLY A O 1
ATOM 809 N N . GLN A 1 98 ? 5.696 -15.464 21.610 1.00 53.91 98 GLN A N 1
ATOM 810 C CA . GLN A 1 98 ? 6.563 -15.585 20.453 1.00 53.91 98 GLN A CA 1
ATOM 811 C C . GLN A 1 98 ? 7.463 -14.342 20.409 1.00 53.91 98 GLN A C 1
ATOM 813 O O . GLN A 1 98 ? 6.938 -13.222 20.434 1.00 53.91 98 GLN A O 1
ATOM 818 N N . PRO A 1 99 ? 8.800 -14.495 20.372 1.00 53.91 99 PRO A N 1
ATOM 819 C CA . PRO A 1 99 ? 9.696 -13.357 20.242 1.00 53.91 99 PRO A CA 1
ATOM 820 C C . PRO A 1 99 ? 9.335 -12.572 18.979 1.00 53.91 99 PRO 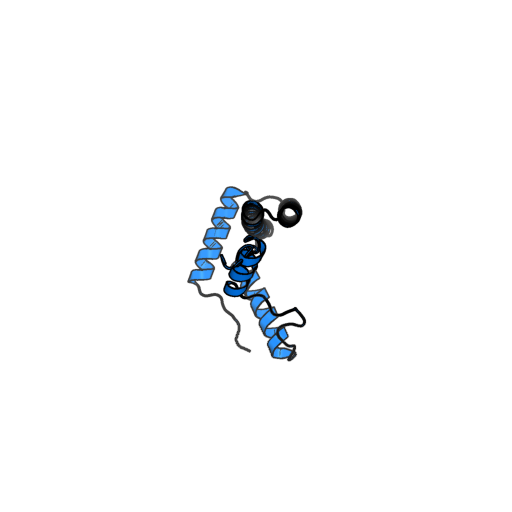A C 1
ATOM 822 O O . PRO A 1 99 ? 8.861 -13.139 17.993 1.00 53.91 99 PRO A O 1
ATOM 825 N N . TYR A 1 100 ? 9.560 -11.255 19.009 1.00 50.12 100 TYR A N 1
ATOM 826 C CA . TYR A 1 100 ? 9.199 -10.349 17.912 1.00 50.12 100 TYR A CA 1
ATOM 827 C C . TYR A 1 100 ? 9.708 -10.850 16.543 1.00 50.12 100 TYR A C 1
ATOM 829 O O . TYR A 1 100 ? 9.081 -10.553 15.526 1.00 50.12 100 TYR A O 1
ATOM 837 N N . HIS A 1 101 ? 10.774 -11.668 16.504 1.00 52.19 101 HIS A N 1
ATOM 838 C CA . HIS A 1 101 ? 11.367 -12.201 15.283 1.00 52.19 101 HIS A CA 1
ATOM 839 C C . HIS A 1 101 ? 12.080 -13.562 15.470 1.00 52.19 101 HIS A C 1
ATOM 841 O O . HIS A 1 101 ? 12.920 -13.692 16.354 1.00 52.19 101 HIS A O 1
ATOM 847 N N . GLU A 1 102 ? 11.839 -14.517 14.560 1.00 46.50 102 GLU A N 1
ATOM 848 C CA . GLU A 1 102 ? 12.902 -15.393 14.007 1.00 46.50 102 GLU A CA 1
ATOM 849 C C . GLU A 1 102 ? 13.661 -14.693 12.856 1.00 46.50 102 GLU A C 1
ATOM 851 O O . GLU A 1 102 ? 14.680 -15.175 12.373 1.00 46.50 102 GLU A O 1
ATOM 856 N N . ALA A 1 103 ? 13.177 -13.533 12.398 1.00 47.38 103 ALA A N 1
ATOM 857 C CA . ALA A 1 103 ? 13.859 -12.708 11.410 1.00 47.38 103 ALA A CA 1
ATOM 858 C C . ALA A 1 103 ? 15.143 -12.094 11.994 1.00 47.38 103 ALA A C 1
ATOM 860 O O . ALA A 1 103 ? 15.143 -11.538 13.095 1.00 47.38 103 ALA A O 1
ATOM 861 N N . THR A 1 104 ? 16.229 -12.145 11.221 1.00 49.00 104 THR A N 1
ATOM 862 C CA . THR A 1 104 ? 17.456 -11.375 11.449 1.00 49.00 104 THR A CA 1
ATOM 863 C C . THR A 1 104 ? 17.068 -9.959 11.870 1.00 49.00 104 THR A C 1
ATOM 865 O O . THR A 1 104 ? 16.288 -9.324 11.158 1.00 49.00 104 THR A O 1
ATOM 868 N N . ARG A 1 105 ? 17.544 -9.505 13.043 1.00 47.66 105 ARG A N 1
ATOM 869 C CA . ARG A 1 105 ? 17.176 -8.224 13.681 1.00 47.66 105 ARG A CA 1
ATOM 870 C C . ARG A 1 105 ? 16.850 -7.161 12.621 1.00 47.66 105 ARG A C 1
ATOM 872 O O . ARG A 1 105 ? 17.747 -6.845 11.831 1.00 47.66 105 ARG A O 1
ATOM 879 N N . PRO A 1 106 ? 15.617 -6.612 12.589 1.00 50.81 106 PRO A N 1
ATOM 880 C CA . PRO A 1 106 ? 15.269 -5.587 11.620 1.00 50.81 106 PRO A CA 1
ATOM 881 C C . PRO A 1 106 ? 16.268 -4.442 11.744 1.00 50.81 106 PRO A C 1
ATOM 883 O O . PRO A 1 106 ? 16.525 -3.932 12.836 1.00 50.81 106 PRO A O 1
ATOM 886 N N . ILE A 1 107 ? 16.871 -4.090 10.614 1.00 52.78 107 ILE A N 1
ATOM 887 C CA . ILE A 1 107 ? 17.839 -3.008 10.536 1.00 52.78 107 ILE A CA 1
ATOM 888 C C . ILE A 1 107 ? 17.070 -1.727 10.860 1.00 52.78 107 ILE A C 1
ATOM 890 O O . ILE A 1 107 ? 16.112 -1.373 10.171 1.00 52.78 107 ILE A O 1
ATOM 894 N N . THR A 1 108 ? 17.457 -1.038 11.926 1.00 59.38 108 THR A N 1
ATOM 895 C CA . THR A 1 108 ? 16.871 0.262 12.262 1.00 59.38 108 THR A CA 1
ATOM 896 C C . THR A 1 108 ? 17.137 1.256 11.131 1.00 59.38 108 THR A C 1
ATOM 898 O O . THR A 1 108 ? 18.111 1.127 10.391 1.00 59.38 108 T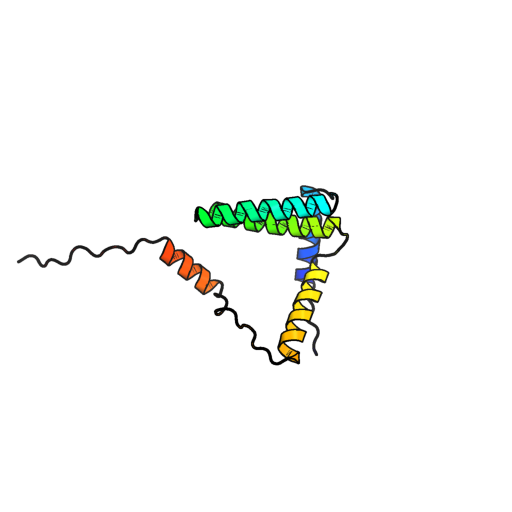HR A O 1
ATOM 901 N N . PHE A 1 109 ? 16.309 2.294 10.993 1.00 54.22 109 PHE A N 1
ATOM 902 C CA . PHE A 1 109 ? 16.486 3.300 9.935 1.00 54.22 109 PHE A CA 1
ATOM 903 C C . PHE A 1 109 ? 17.900 3.917 9.929 1.00 54.22 109 PHE A C 1
ATOM 905 O O . PHE A 1 109 ? 18.494 4.130 8.872 1.00 54.22 109 PHE A O 1
ATOM 912 N N . SER A 1 110 ? 18.475 4.139 11.114 1.00 59.69 110 SER A N 1
ATOM 913 C CA . SER A 1 110 ? 19.853 4.612 11.274 1.00 59.69 110 SER A CA 1
ATOM 914 C C . SER A 1 110 ? 20.882 3.590 10.781 1.00 59.69 110 SER A C 1
ATOM 916 O O . SER A 1 110 ? 21.804 3.955 10.056 1.00 59.69 110 SER A O 1
ATOM 918 N N . GLU A 1 111 ? 20.714 2.308 11.110 1.00 58.00 111 GLU A N 1
ATOM 919 C CA . GLU A 1 111 ? 21.594 1.234 10.632 1.00 58.00 111 GLU A CA 1
ATOM 920 C C . GLU A 1 111 ? 21.464 1.021 9.115 1.00 58.00 111 GLU A C 1
ATOM 922 O O . GLU A 1 111 ? 22.470 0.799 8.443 1.00 58.00 111 GLU A O 1
ATOM 927 N N . ALA A 1 112 ? 20.258 1.162 8.554 1.00 60.06 112 ALA A N 1
ATOM 928 C CA . ALA A 1 112 ? 20.012 1.053 7.118 1.00 60.06 112 ALA A CA 1
ATOM 929 C C . ALA A 1 112 ? 20.732 2.178 6.371 1.00 60.06 112 ALA A C 1
ATOM 931 O O . ALA A 1 112 ? 21.395 1.933 5.368 1.00 60.06 112 ALA A O 1
ATOM 932 N N . LYS A 1 113 ? 20.694 3.399 6.920 1.00 57.84 113 LYS A N 1
ATOM 933 C CA . LYS A 1 113 ? 21.427 4.558 6.398 1.00 57.84 113 LYS A CA 1
ATOM 934 C C . LYS A 1 113 ? 22.949 4.361 6.433 1.00 57.84 113 LYS A C 1
ATOM 936 O O . LYS A 1 113 ? 23.627 4.820 5.519 1.00 57.84 113 LYS A O 1
ATOM 941 N N . ILE A 1 114 ? 23.486 3.698 7.462 1.00 59.56 114 ILE A N 1
ATOM 942 C CA . ILE A 1 114 ? 24.927 3.418 7.601 1.00 59.56 114 ILE A CA 1
ATOM 943 C C . ILE A 1 114 ? 25.377 2.321 6.628 1.00 59.56 114 ILE A C 1
ATOM 945 O O . ILE A 1 114 ? 26.381 2.506 5.944 1.00 59.56 114 ILE A O 1
ATOM 949 N N . ARG A 1 115 ? 24.635 1.209 6.523 1.00 58.78 115 ARG A N 1
ATOM 950 C CA . ARG A 1 115 ? 24.935 0.131 5.560 1.00 58.78 115 ARG A CA 1
ATOM 951 C C . ARG A 1 115 ? 24.901 0.641 4.121 1.00 58.78 115 ARG A C 1
ATOM 953 O O . ARG A 1 115 ? 25.851 0.419 3.382 1.00 58.78 115 ARG A O 1
ATOM 960 N N . LEU A 1 116 ? 23.896 1.457 3.784 1.00 55.47 116 LEU A N 1
ATOM 961 C CA . LEU A 1 116 ? 23.824 2.136 2.488 1.00 55.47 116 LEU A CA 1
ATOM 962 C C . LEU A 1 116 ? 25.070 2.992 2.189 1.00 55.47 116 LEU A C 1
ATOM 964 O O . LEU A 1 116 ? 25.439 3.144 1.029 1.00 55.47 116 LEU A O 1
ATOM 968 N N . LYS A 1 117 ? 25.699 3.630 3.179 1.00 56.97 117 LYS A N 1
ATOM 969 C CA . LYS A 1 117 ? 26.907 4.429 2.914 1.00 56.97 117 LYS A CA 1
ATOM 970 C C . LYS A 1 117 ? 28.109 3.542 2.595 1.00 56.97 117 LYS A C 1
ATOM 972 O O . LYS A 1 117 ? 28.784 3.786 1.604 1.00 56.97 117 LYS A O 1
ATOM 977 N N . LYS A 1 118 ? 28.300 2.478 3.379 1.00 58.25 118 LYS A N 1
ATOM 978 C CA . LYS A 1 118 ? 29.418 1.535 3.222 1.00 58.25 118 LYS A CA 1
ATOM 979 C C . LYS A 1 118 ? 29.411 0.773 1.895 1.00 58.25 118 LYS A C 1
ATOM 981 O O . LYS A 1 118 ? 30.470 0.436 1.403 1.00 58.25 118 LYS A O 1
ATOM 986 N N . GLU A 1 119 ? 28.242 0.508 1.318 1.00 55.41 119 GLU A N 1
ATOM 987 C CA . GLU A 1 119 ? 28.131 -0.191 0.025 1.00 55.41 119 GLU A CA 1
ATOM 988 C C . GLU A 1 119 ? 28.346 0.720 -1.199 1.00 55.41 119 GLU A C 1
ATOM 990 O O . GLU A 1 119 ? 28.438 0.218 -2.314 1.00 55.41 119 GLU A O 1
ATOM 995 N N . ILE A 1 120 ? 28.382 2.049 -1.023 1.00 53.00 120 ILE A N 1
ATOM 996 C CA . ILE A 1 120 ? 28.601 3.009 -2.125 1.00 53.00 120 ILE A CA 1
ATOM 997 C C . ILE A 1 120 ? 29.979 3.651 -2.098 1.00 53.00 120 ILE A C 1
ATOM 999 O O . ILE A 1 120 ? 30.478 4.046 -3.148 1.00 53.00 120 ILE A O 1
ATOM 1003 N N . GLU A 1 121 ? 30.590 3.783 -0.929 1.00 43.06 121 GLU A N 1
ATOM 1004 C CA . GLU A 1 121 ? 31.961 4.264 -0.843 1.00 43.06 121 GLU A CA 1
ATOM 1005 C C . GLU A 1 121 ? 32.889 3.069 -1.110 1.00 43.06 121 GLU A C 1
ATOM 1007 O O . GLU A 1 121 ? 32.895 2.142 -0.298 1.00 43.06 121 GLU A O 1
ATOM 1012 N N . PRO A 1 122 ? 33.637 3.024 -2.236 1.00 46.09 122 PRO A N 1
ATOM 1013 C CA . PRO A 1 122 ? 34.694 2.033 -2.369 1.00 46.09 122 PRO A CA 1
ATOM 1014 C C . PRO A 1 122 ? 35.667 2.249 -1.210 1.00 46.09 122 PRO A C 1
ATOM 1016 O O . PRO A 1 122 ? 35.959 3.397 -0.860 1.00 46.09 122 PRO A O 1
ATOM 1019 N N . GLU A 1 123 ? 36.144 1.160 -0.602 1.00 51.03 123 GLU A N 1
ATOM 1020 C CA . GLU A 1 123 ? 37.271 1.231 0.325 1.00 51.03 123 GLU A CA 1
ATOM 1021 C C . GLU A 1 123 ? 38.368 2.045 -0.365 1.00 51.03 123 GLU A C 1
ATOM 1023 O O . GLU A 1 123 ? 38.877 1.653 -1.416 1.00 51.03 123 GLU A O 1
ATOM 1028 N N . GLN A 1 124 ? 38.681 3.224 0.175 1.00 41.84 124 GLN A N 1
ATOM 1029 C CA . GLN A 1 124 ? 39.891 3.922 -0.221 1.00 41.84 124 GLN A CA 1
ATOM 1030 C C . GLN A 1 124 ? 41.037 2.990 0.159 1.00 41.84 124 GLN A C 1
ATOM 1032 O O . GLN A 1 124 ? 41.345 2.842 1.342 1.00 41.84 124 GLN A O 1
ATOM 1037 N N . SER A 1 125 ? 41.629 2.320 -0.832 1.00 45.75 125 SER A N 1
ATOM 1038 C CA . SER A 1 125 ? 42.902 1.644 -0.645 1.00 45.75 125 SER A CA 1
ATOM 1039 C C . SER A 1 125 ? 43.897 2.714 -0.220 1.00 45.75 125 SER A C 1
ATOM 1041 O O . SER A 1 125 ? 44.251 3.589 -1.012 1.00 45.75 125 SER A O 1
ATOM 1043 N N . SER A 1 126 ? 44.322 2.677 1.038 1.00 44.81 126 SER A N 1
ATOM 1044 C CA . SER A 1 126 ? 45.496 3.413 1.483 1.00 44.81 126 SER A CA 1
ATOM 1045 C C . SER A 1 126 ? 46.731 2.730 0.888 1.00 44.81 126 SER A C 1
ATOM 1047 O O . SER A 1 126 ? 47.429 1.979 1.566 1.00 44.81 126 SER A O 1
ATOM 1049 N N . GLU A 1 127 ? 46.951 2.917 -0.411 1.00 52.25 127 GLU A N 1
ATOM 1050 C CA . GLU A 1 127 ? 48.296 2.858 -0.969 1.00 52.25 127 GLU A CA 1
ATOM 1051 C C . GLU A 1 127 ? 49.009 4.154 -0.573 1.00 52.25 127 GLU A C 1
ATOM 1053 O O . GLU A 1 127 ? 48.405 5.226 -0.595 1.00 52.25 127 GLU A O 1
ATOM 1058 N N . TYR A 1 128 ? 50.292 4.011 -0.238 1.00 49.78 128 TYR A N 1
ATOM 1059 C CA . TYR A 1 128 ? 51.249 5.017 0.236 1.00 49.78 128 TYR A CA 1
ATOM 1060 C C . TYR A 1 128 ? 51.301 5.259 1.748 1.00 49.78 128 TYR A C 1
ATOM 1062 O O . TYR A 1 128 ? 50.787 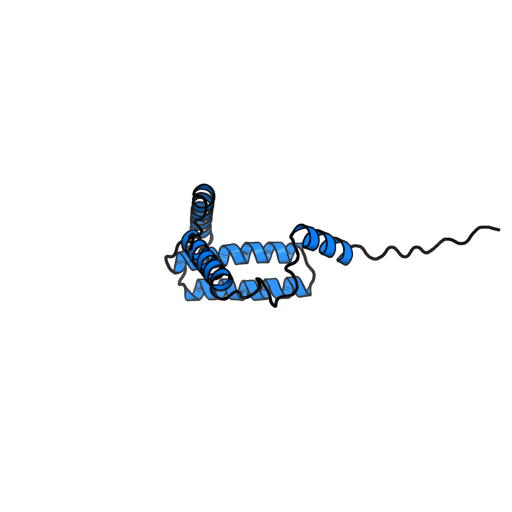6.245 2.259 1.00 49.78 128 TYR A O 1
ATOM 1070 N N . ASP A 1 129 ? 52.079 4.402 2.411 1.00 47.47 129 ASP A N 1
ATOM 1071 C CA . ASP A 1 129 ? 53.076 4.841 3.392 1.00 47.47 129 ASP A CA 1
ATOM 1072 C C . ASP A 1 129 ? 54.402 4.121 3.069 1.00 47.47 129 ASP A C 1
ATOM 1074 O O . ASP A 1 129 ? 54.776 3.136 3.705 1.00 47.47 129 ASP A O 1
ATOM 1078 N N . GLU A 1 130 ? 55.110 4.576 2.031 1.00 50.41 130 GLU A N 1
ATOM 1079 C CA . GLU A 1 130 ? 56.554 4.325 1.941 1.00 50.41 130 GLU A CA 1
ATOM 1080 C C . GLU A 1 130 ? 57.285 5.505 2.601 1.00 50.41 130 GLU A C 1
ATOM 1082 O O . GLU A 1 130 ? 57.061 6.655 2.210 1.00 50.41 130 GLU A O 1
ATOM 1087 N N . PRO A 1 131 ? 58.154 5.271 3.602 1.00 53.03 131 PRO A N 1
ATOM 1088 C CA . PRO A 1 131 ? 58.965 6.331 4.174 1.00 53.03 131 PRO A CA 1
ATOM 1089 C C . PRO A 1 131 ? 60.119 6.654 3.217 1.00 53.03 131 PRO A C 1
ATOM 1091 O O . PRO A 1 131 ? 60.919 5.783 2.876 1.00 53.03 131 PRO A O 1
ATOM 1094 N N . TYR A 1 132 ? 60.218 7.917 2.799 1.00 48.25 132 TYR A N 1
ATOM 1095 C CA . TYR A 1 132 ? 61.401 8.427 2.106 1.00 48.25 132 TYR A CA 1
ATOM 1096 C C . TYR A 1 132 ? 62.637 8.247 3.008 1.00 48.25 132 TYR A C 1
ATOM 1098 O O . TYR A 1 132 ? 62.674 8.793 4.114 1.00 48.25 132 TYR A O 1
ATOM 1106 N N . VAL A 1 133 ? 63.615 7.465 2.536 1.00 52.88 133 VAL A N 1
ATOM 1107 C CA . VAL A 1 133 ? 64.985 7.380 3.083 1.00 52.88 133 VAL A CA 1
ATOM 1108 C C . VAL A 1 133 ? 65.799 8.572 2.599 1.00 52.88 133 VAL A C 1
ATOM 1110 O O . VAL A 1 133 ? 65.707 8.881 1.389 1.00 52.88 133 VAL A O 1
#

Foldseek 3Di:
DDQDADDVVVLVVQVVLLVVLCVVPPQDALVVLVVQLVVLVVQLVVCVVVVPPVSVVVSVVVSVSSVSSSCVNVVHGPNVVVRVVVRVLCCVCVVVVDPNDPDDPPQPPVNVVVVVVVVPDDPPPPDDDDDDD

Secondary structure (DSSP, 8-state):
-PPP---HHHHHHHHHHHHHHHHHH----HHHHHHHHHHHHHHHHHHHHTT-HHHHHHHHHHHHHHHHHHHHHHT--HHHHHHHHHHHHHHHHHHS---S-SSS-PPPHHHHHHHHHHTTS--------PPP-

pLDDT: mean 78.76, std 18.55, range [41.84, 95.94]

Sequence (133 aa):
MPLYILNEKIKTGLRLLQAETHKIYRTREPRESFKMARDECGKLEHAFDENNRTRIKGHLAELLLRFISLCNSIGVRVEDILEDRINQHIKKYHKDGQPYHEATRPITFSEAKIRLKKEIEPEQSSEYDEPYV